Protein AF-A0A1A6GTU6-F1 (afdb_monomer_lite)

InterPro domains:
  IPR011016 Zinc finger, RING-CH-type [PF12906] (1-45)
  IPR011016 Zinc finger, RING-CH-type [PS51292] (1-52)
  IPR011016 Zinc finger, RING-CH-type [SM00744] (1-46)
  IPR013083 Zinc finger, RING/FYVE/PHD-type [G3DSA:3.30.40.10] (1-59)

Foldseek 3Di:
DDPDAADPVWGWAQFDPDDDPVRTDTLVVVVVVCVVVVDQADPVPRHGTDHPDPPPPPDD

Organism: Neotoma lepida (NCBI:txid56216)

Structure (mmCIF, N/CA/C/O backbone):
data_AF-A0A1A6GTU6-F1
#
_entry.id   AF-A0A1A6GTU6-F1
#
loop_
_atom_site.group_PDB
_atom_site.id
_atom_site.type_symbol
_atom_site.label_atom_id
_atom_site.label_alt_id
_atom_site.label_comp_id
_atom_site.label_asym_id
_atom_site.label_entity_id
_atom_site.label_seq_id
_atom_site.pdbx_PDB_ins_code
_atom_site.Cartn_x
_atom_site.Cartn_y
_atom_site.Cartn_z
_atom_site.occupancy
_atom_site.B_iso_or_equiv
_atom_site.auth_seq_id
_atom_si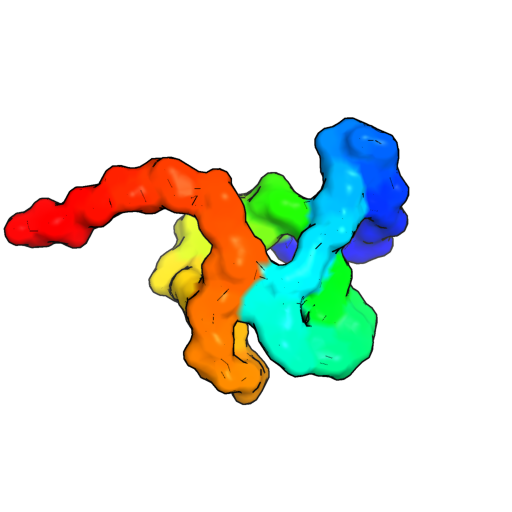te.auth_comp_id
_atom_site.auth_asym_id
_atom_site.auth_atom_id
_atom_site.pdbx_PDB_model_num
ATOM 1 N N . ILE A 1 1 ? 1.828 6.700 -2.148 1.00 75.56 1 ILE A N 1
ATOM 2 C CA . ILE A 1 1 ? 2.150 5.663 -3.156 1.00 75.56 1 ILE A CA 1
ATOM 3 C C . ILE A 1 1 ? 2.699 6.374 -4.387 1.00 75.56 1 ILE A C 1
ATOM 5 O O . ILE A 1 1 ? 2.152 7.415 -4.729 1.00 75.56 1 ILE A O 1
ATOM 9 N N . CYS A 1 2 ? 3.806 5.906 -4.966 1.00 77.44 2 CYS A N 1
ATOM 10 C CA . CYS A 1 2 ? 4.411 6.490 -6.170 1.00 77.44 2 CYS A CA 1
ATOM 11 C C . CYS A 1 2 ? 4.047 5.669 -7.413 1.00 77.44 2 CYS A C 1
ATOM 13 O O . CYS A 1 2 ? 3.727 4.491 -7.290 1.00 77.44 2 CYS A O 1
ATOM 15 N N . HIS A 1 3 ? 4.137 6.285 -8.592 1.00 75.06 3 HIS A N 1
ATOM 16 C CA . HIS A 1 3 ? 3.922 5.636 -9.893 1.00 75.06 3 HIS A CA 1
ATOM 17 C C . HIS A 1 3 ? 5.242 5.447 -10.669 1.00 75.06 3 HIS A C 1
ATOM 19 O O . HIS A 1 3 ? 5.224 5.319 -11.888 1.00 75.06 3 HIS A O 1
ATOM 25 N N . CYS A 1 4 ? 6.383 5.486 -9.975 1.00 75.94 4 CYS A N 1
ATOM 26 C CA . CYS A 1 4 ? 7.697 5.264 -10.579 1.00 75.94 4 CYS A CA 1
ATOM 27 C C . CYS A 1 4 ? 8.004 3.765 -10.686 1.00 75.94 4 CYS A C 1
ATOM 29 O O . CYS A 1 4 ? 7.520 2.978 -9.868 1.00 75.94 4 CYS A O 1
ATOM 31 N N . GLU A 1 5 ? 8.815 3.397 -11.678 1.00 75.56 5 GLU A N 1
ATOM 32 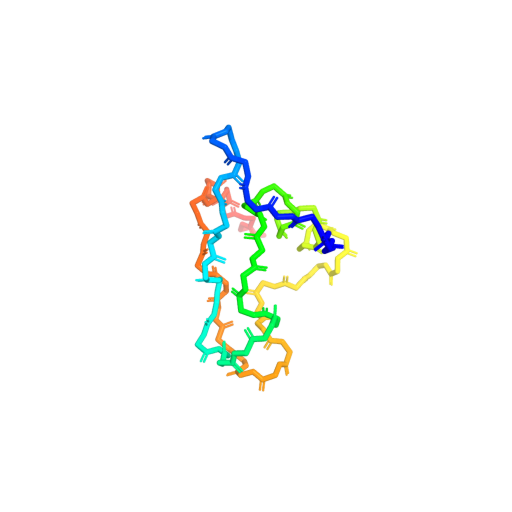C CA . GLU A 1 5 ? 9.414 2.063 -11.781 1.00 75.56 5 GLU A CA 1
ATOM 33 C C . GLU A 1 5 ? 10.412 1.833 -10.636 1.00 75.56 5 GLU A C 1
ATOM 35 O O . GLU A 1 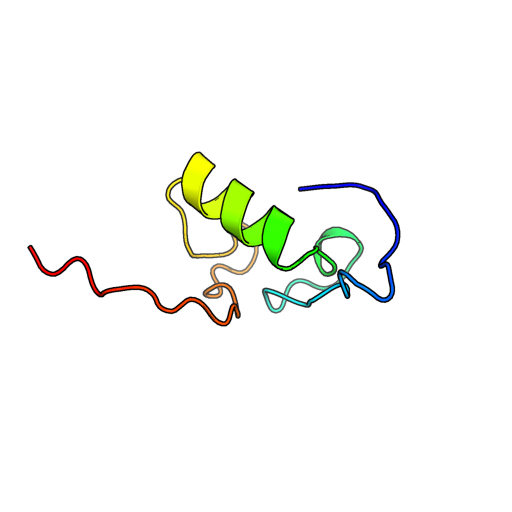5 ? 10.883 2.786 -10.017 1.00 75.56 5 GLU A O 1
ATOM 40 N N . GLY A 1 6 ? 10.673 0.564 -10.314 1.00 74.19 6 GLY A N 1
ATOM 41 C CA . GLY A 1 6 ? 11.604 0.197 -9.252 1.00 74.19 6 GLY A CA 1
ATOM 42 C C . GLY A 1 6 ? 13.039 0.525 -9.631 1.00 74.19 6 GLY A C 1
ATOM 43 O O . GLY A 1 6 ? 13.508 0.067 -10.669 1.00 74.19 6 GLY A O 1
ATOM 44 N N . ASP A 1 7 ? 13.724 1.269 -8.772 1.00 80.19 7 ASP A N 1
ATOM 45 C CA . ASP A 1 7 ? 15.149 1.570 -8.902 1.00 80.19 7 ASP A CA 1
ATOM 46 C C . ASP A 1 7 ? 16.004 0.534 -8.150 1.00 80.19 7 ASP A C 1
ATOM 48 O O . ASP A 1 7 ? 15.549 -0.067 -7.173 1.00 80.19 7 ASP A O 1
ATOM 52 N N . ASP A 1 8 ? 17.275 0.374 -8.537 1.00 77.31 8 ASP A N 1
ATOM 53 C CA . ASP A 1 8 ? 18.249 -0.471 -7.819 1.00 77.31 8 ASP A CA 1
ATOM 54 C C . ASP A 1 8 ? 18.394 -0.075 -6.335 1.00 77.31 8 ASP A C 1
ATOM 56 O O . ASP A 1 8 ? 18.567 -0.928 -5.464 1.00 77.31 8 ASP A O 1
ATOM 60 N N . GLU A 1 9 ? 18.278 1.221 -6.025 1.00 77.56 9 GLU A N 1
ATOM 61 C CA . GLU A 1 9 ? 18.334 1.738 -4.650 1.00 77.56 9 GLU A CA 1
ATOM 62 C C . GLU A 1 9 ? 17.006 1.583 -3.890 1.00 77.56 9 GLU A C 1
ATOM 64 O O . GLU A 1 9 ? 16.989 1.539 -2.656 1.00 77.56 9 GLU A O 1
ATOM 69 N N . SER A 1 10 ? 15.882 1.481 -4.603 1.00 77.94 10 SER A N 1
ATOM 70 C CA . SER A 1 10 ? 14.550 1.333 -4.018 1.00 77.94 10 SER A CA 1
ATOM 71 C C . SER A 1 10 ? 13.755 0.263 -4.759 1.00 77.94 10 SER A C 1
ATOM 73 O O . SER A 1 10 ? 12.900 0.593 -5.581 1.00 77.94 10 SER A O 1
ATOM 75 N N . PRO A 1 11 ? 13.982 -1.026 -4.449 1.00 81.75 11 PRO A N 1
ATOM 76 C CA . PRO A 1 11 ? 13.247 -2.100 -5.089 1.00 81.75 11 PRO A CA 1
ATOM 77 C C . PRO A 1 11 ? 11.754 -2.025 -4.750 1.00 81.75 11 PRO A C 1
ATOM 79 O O . PRO A 1 11 ? 11.341 -1.650 -3.642 1.00 81.75 11 PRO A O 1
ATOM 82 N N . LEU A 1 12 ? 10.930 -2.409 -5.723 1.00 85.56 12 LEU A N 1
ATOM 83 C CA . LEU A 1 12 ? 9.497 -2.585 -5.527 1.00 85.56 12 LEU A CA 1
ATOM 84 C C . LEU A 1 12 ? 9.249 -3.838 -4.685 1.00 85.56 12 LEU A C 1
ATOM 86 O O . LEU A 1 12 ? 9.742 -4.921 -4.993 1.00 85.56 12 LEU A O 1
ATOM 90 N N . ILE A 1 13 ? 8.450 -3.684 -3.635 1.00 86.38 13 ILE A N 1
ATOM 91 C CA . ILE A 1 13 ? 8.035 -4.775 -2.759 1.00 86.38 13 ILE A CA 1
ATOM 92 C C . ILE A 1 13 ? 6.544 -5.041 -2.896 1.00 86.38 13 ILE A C 1
ATOM 94 O O . ILE A 1 13 ? 5.778 -4.214 -3.395 1.00 86.38 13 ILE A O 1
ATOM 98 N N . THR A 1 14 ? 6.152 -6.198 -2.381 1.00 88.12 14 THR A N 1
ATOM 99 C CA . THR A 1 14 ? 4.797 -6.730 -2.426 1.00 88.12 14 THR A CA 1
ATOM 100 C C . THR A 1 14 ? 4.212 -6.696 -1.018 1.00 88.12 14 THR A C 1
ATOM 102 O O . THR A 1 14 ? 4.411 -7.631 -0.238 1.00 88.12 14 THR A O 1
ATOM 105 N N . PRO A 1 15 ? 3.537 -5.609 -0.616 1.00 85.94 15 PRO A N 1
ATOM 106 C CA . PRO A 1 15 ? 3.224 -5.406 0.784 1.00 85.94 15 PRO A CA 1
ATOM 107 C C . PRO A 1 15 ? 2.003 -6.225 1.202 1.00 85.94 15 PRO A C 1
ATOM 109 O O . PRO A 1 15 ? 1.741 -6.362 2.384 1.00 85.94 15 PRO A O 1
ATOM 112 N N . CYS A 1 16 ? 1.228 -6.770 0.266 1.00 87.94 16 CYS A N 1
ATOM 113 C CA . CYS A 1 16 ? 0.049 -7.569 0.568 1.00 87.94 16 CYS A CA 1
ATOM 114 C C . CYS A 1 16 ? -0.238 -8.580 -0.548 1.00 87.94 16 CYS A C 1
ATOM 116 O O . CYS A 1 16 ? 0.381 -8.555 -1.609 1.00 87.94 16 CYS A O 1
ATOM 118 N N . HIS A 1 17 ? -1.227 -9.443 -0.320 1.00 85.75 17 HIS A N 1
ATOM 119 C CA . HIS A 1 17 ? -1.664 -10.466 -1.276 1.00 85.75 17 HIS A CA 1
ATOM 120 C C . HIS A 1 17 ? -2.501 -9.932 -2.456 1.00 85.75 17 HIS A C 1
ATOM 122 O O . HIS A 1 17 ? -2.980 -10.719 -3.269 1.00 85.75 17 HIS A O 1
ATOM 128 N N . CYS A 1 18 ? -2.716 -8.618 -2.573 1.00 85.50 18 CYS A N 1
ATOM 129 C CA . CYS A 1 18 ? -3.461 -8.056 -3.701 1.00 85.50 18 CYS A CA 1
ATOM 130 C C . CYS A 1 18 ? -2.715 -8.290 -5.008 1.00 85.50 18 CYS A C 1
ATOM 132 O O . CYS A 1 18 ? -1.588 -7.851 -5.132 1.00 85.50 18 CYS A O 1
ATOM 134 N N . THR A 1 19 ? -3.337 -8.901 -6.005 1.00 80.38 19 THR A N 1
ATOM 135 C CA . THR A 1 19 ? -2.735 -9.098 -7.330 1.00 80.38 19 THR A CA 1
ATOM 136 C C . THR A 1 19 ? -3.044 -7.911 -8.251 1.00 80.38 19 THR A C 1
ATOM 138 O O . THR A 1 19 ? -4.205 -7.520 -8.353 1.00 80.38 19 THR A O 1
ATOM 141 N N . GLY A 1 20 ? -2.044 -7.346 -8.940 1.00 74.06 20 GLY A N 1
ATOM 142 C CA . GLY A 1 20 ? -2.230 -6.280 -9.943 1.00 74.06 20 GLY A CA 1
ATOM 143 C C . GLY A 1 20 ? -1.248 -5.111 -9.803 1.00 74.06 20 GLY A C 1
ATOM 144 O O . GLY A 1 20 ? -0.248 -5.215 -9.106 1.00 74.06 20 GLY A O 1
ATOM 145 N N . SER A 1 21 ? -1.529 -3.972 -10.440 1.00 64.06 21 SER A N 1
ATOM 146 C CA . SER A 1 21 ? -0.636 -2.794 -10.434 1.00 64.06 21 SER A CA 1
ATOM 147 C C . SER A 1 21 ? -0.437 -2.171 -9.046 1.00 64.06 21 SER A C 1
ATOM 149 O O . SER A 1 21 ? 0.604 -1.587 -8.780 1.00 64.06 21 SER A O 1
ATOM 151 N N . LEU A 1 22 ? -1.409 -2.330 -8.140 1.00 65.31 22 LEU A N 1
ATOM 152 C CA . LEU A 1 22 ? -1.317 -1.865 -6.747 1.00 65.31 22 LEU A CA 1
ATOM 153 C C . LEU A 1 22 ? -0.475 -2.790 -5.848 1.00 65.31 22 LEU A C 1
ATOM 155 O O . LEU A 1 22 ? -0.311 -2.511 -4.662 1.00 65.31 22 LEU A O 1
ATOM 159 N N . HIS A 1 23 ? 0.030 -3.901 -6.390 1.00 78.00 23 HIS A N 1
ATOM 160 C CA . HIS A 1 23 ? 0.840 -4.871 -5.658 1.00 78.00 23 HIS A CA 1
ATOM 161 C C . HIS A 1 23 ? 2.274 -4.392 -5.435 1.00 78.00 23 HIS A C 1
ATOM 163 O O . HIS A 1 23 ? 2.880 -4.770 -4.443 1.00 78.00 23 HIS A O 1
ATOM 169 N N . PHE A 1 24 ? 2.818 -3.575 -6.338 1.00 84.44 24 PHE A N 1
ATOM 170 C CA . PHE A 1 24 ? 4.225 -3.189 -6.319 1.00 84.44 24 PHE A CA 1
ATOM 171 C C . PHE A 1 24 ? 4.376 -1.754 -5.836 1.00 84.44 24 PHE A C 1
ATOM 173 O O . PHE A 1 24 ? 3.905 -0.816 -6.476 1.00 84.44 24 PHE A O 1
ATOM 180 N N . VAL A 1 25 ? 5.033 -1.575 -4.694 1.00 85.56 25 VAL A N 1
ATOM 181 C CA . VAL A 1 25 ? 5.287 -0.250 -4.118 1.00 85.56 25 VAL A CA 1
ATOM 182 C C . VAL A 1 25 ? 6.683 -0.201 -3.522 1.00 85.56 25 VAL A C 1
ATOM 184 O O . VAL A 1 25 ? 7.184 -1.202 -3.018 1.00 85.56 25 VAL A O 1
ATOM 187 N N . HIS A 1 26 ? 7.314 0.970 -3.512 1.00 87.94 26 HIS A N 1
ATOM 188 C CA . HIS A 1 26 ? 8.572 1.128 -2.788 1.00 87.94 26 HIS A CA 1
ATOM 189 C C . HIS A 1 26 ? 8.363 0.974 -1.284 1.00 87.94 26 HIS A C 1
ATOM 191 O O . HIS A 1 26 ? 7.399 1.506 -0.718 1.00 87.94 26 HIS A O 1
ATOM 197 N N . GLN A 1 27 ? 9.328 0.335 -0.619 1.00 85.38 27 GLN A N 1
ATOM 198 C CA . GLN A 1 27 ? 9.345 0.193 0.838 1.00 85.38 27 GLN A CA 1
ATOM 199 C C . GLN A 1 27 ? 9.172 1.554 1.540 1.00 85.38 27 GLN A C 1
ATOM 201 O O . GLN A 1 27 ? 8.375 1.668 2.474 1.00 85.38 27 GLN A O 1
ATOM 206 N N . ALA A 1 28 ? 9.854 2.595 1.047 1.00 84.88 28 ALA A N 1
ATOM 207 C CA . ALA A 1 28 ? 9.760 3.961 1.561 1.00 84.88 28 ALA A CA 1
ATOM 208 C C . ALA A 1 28 ? 8.379 4.598 1.318 1.00 84.88 28 ALA A C 1
ATOM 210 O O . ALA A 1 28 ? 7.813 5.224 2.215 1.00 84.88 28 ALA A O 1
ATOM 211 N N . CYS A 1 29 ? 7.790 4.405 0.134 1.00 86.56 29 CYS A N 1
ATOM 212 C CA . CYS A 1 29 ? 6.471 4.952 -0.188 1.00 86.56 29 CYS A CA 1
ATOM 213 C C . CYS A 1 29 ? 5.355 4.305 0.633 1.00 86.56 29 CYS A C 1
ATOM 215 O O . CYS A 1 29 ? 4.430 5.004 1.049 1.00 86.56 29 CYS A O 1
ATOM 217 N N . LEU A 1 30 ? 5.452 2.999 0.888 1.00 86.19 30 LEU A N 1
ATOM 218 C CA . LEU A 1 30 ? 4.548 2.293 1.788 1.00 86.19 30 LEU A CA 1
ATOM 219 C C . LEU A 1 30 ? 4.690 2.810 3.222 1.00 86.19 30 LEU A C 1
ATOM 221 O O . LEU A 1 30 ? 3.690 3.140 3.848 1.00 86.19 30 LEU A O 1
ATOM 225 N N . GLN A 1 31 ? 5.921 2.952 3.727 1.00 84.81 31 GLN A N 1
ATOM 226 C CA . GLN A 1 31 ? 6.173 3.523 5.054 1.00 84.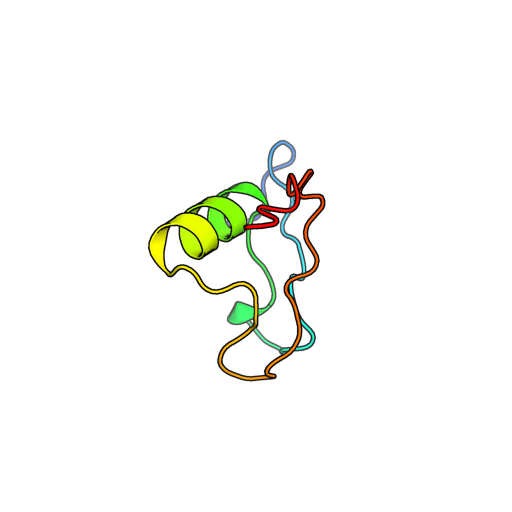81 31 GLN A CA 1
ATOM 227 C C . GLN A 1 31 ? 5.576 4.925 5.204 1.00 84.81 31 GLN A C 1
ATOM 229 O O . GLN A 1 31 ? 4.917 5.211 6.204 1.00 84.81 31 GLN A O 1
ATOM 234 N N . GLN A 1 32 ? 5.787 5.792 4.213 1.00 85.94 32 GLN A N 1
ATOM 235 C CA . GLN A 1 32 ? 5.230 7.142 4.192 1.00 85.94 32 GLN A CA 1
ATOM 236 C C . GLN A 1 32 ? 3.696 7.109 4.176 1.00 85.94 32 GLN A C 1
ATOM 238 O O . GLN A 1 32 ? 3.050 7.856 4.908 1.00 85.94 32 GLN A O 1
ATOM 243 N N . TRP A 1 33 ? 3.107 6.222 3.371 1.00 85.88 33 TRP A N 1
ATOM 244 C CA . TRP A 1 33 ? 1.658 6.087 3.262 1.00 85.88 33 TRP A CA 1
ATOM 245 C C . TRP A 1 33 ? 1.027 5.563 4.557 1.00 85.88 33 TRP A C 1
ATOM 247 O O . TRP A 1 33 ? 0.032 6.127 4.996 1.00 85.88 33 TRP A O 1
ATOM 257 N N . ILE A 1 34 ? 1.636 4.577 5.223 1.00 85.25 34 ILE A N 1
ATOM 258 C CA . ILE A 1 34 ? 1.179 4.056 6.524 1.00 85.25 34 ILE A CA 1
ATOM 259 C C . ILE A 1 34 ? 1.247 5.144 7.595 1.00 85.25 34 ILE A C 1
ATOM 261 O O . ILE A 1 34 ? 0.291 5.321 8.344 1.00 85.25 34 ILE A O 1
ATOM 265 N N . LYS A 1 35 ? 2.346 5.911 7.647 1.00 83.69 35 LYS A N 1
ATOM 266 C CA . LYS A 1 35 ? 2.472 7.062 8.559 1.00 83.69 35 LYS A CA 1
ATOM 267 C C . LYS A 1 35 ? 1.396 8.119 8.312 1.00 83.69 35 LYS A C 1
ATOM 269 O O . LYS A 1 35 ? 0.951 8.751 9.259 1.00 83.69 35 LYS A O 1
ATOM 274 N N . SER A 1 36 ? 1.008 8.325 7.055 1.00 86.75 36 SER A N 1
ATOM 275 C CA . SER A 1 36 ? -0.003 9.316 6.682 1.00 86.75 36 SER A CA 1
ATOM 276 C C . SER A 1 36 ? -1.442 8.819 6.846 1.00 86.75 36 SER A C 1
ATOM 278 O O . SER A 1 36 ? -2.317 9.636 7.108 1.00 86.75 36 SER A O 1
ATOM 280 N N . SER A 1 37 ? -1.698 7.523 6.654 1.00 83.44 37 SER A N 1
ATOM 281 C CA . SER A 1 37 ? -3.041 6.919 6.710 1.00 83.44 37 SER A CA 1
ATOM 282 C C . SER A 1 37 ? -3.365 6.275 8.060 1.00 83.44 37 SER A C 1
ATOM 284 O O . SER A 1 37 ? -4.483 5.806 8.244 1.00 83.44 37 SER A O 1
ATOM 286 N N . ASP A 1 38 ? -2.393 6.196 8.974 1.00 83.38 38 ASP A N 1
ATOM 287 C CA . ASP A 1 38 ? -2.484 5.506 10.272 1.00 83.38 38 ASP A CA 1
ATOM 288 C C . ASP A 1 38 ? -3.019 4.063 10.165 1.00 83.38 38 ASP A C 1
ATOM 290 O O . ASP A 1 38 ? -3.641 3.521 11.074 1.00 83.38 38 ASP A O 1
ATOM 294 N N . THR A 1 39 ? -2.785 3.409 9.023 1.00 82.81 39 THR A N 1
ATOM 295 C CA . THR A 1 39 ? -3.288 2.060 8.758 1.00 82.81 39 THR A CA 1
ATOM 296 C C . THR A 1 39 ? -2.152 1.133 8.378 1.00 82.81 39 THR A C 1
ATOM 298 O O . THR A 1 39 ? -1.287 1.482 7.581 1.00 82.81 39 THR A O 1
ATOM 301 N N . ARG A 1 40 ? -2.144 -0.065 8.964 1.00 83.38 40 ARG A N 1
ATOM 302 C CA . ARG A 1 40 ? -1.114 -1.092 8.738 1.00 83.38 40 ARG A CA 1
ATOM 303 C C . ARG A 1 40 ? -1.629 -2.290 7.949 1.00 83.38 40 ARG A C 1
ATOM 305 O O . ARG A 1 40 ? -0.906 -3.265 7.781 1.00 83.38 40 ARG A O 1
ATOM 312 N N . CYS A 1 41 ? -2.855 -2.202 7.447 1.00 86.81 41 CYS A N 1
ATOM 313 C CA . CYS A 1 41 ? -3.500 -3.279 6.717 1.00 86.81 41 CYS A CA 1
ATOM 314 C C . CYS A 1 41 ? -3.966 -2.781 5.355 1.00 86.81 41 CYS A C 1
ATOM 316 O O . CYS A 1 41 ? -4.410 -1.641 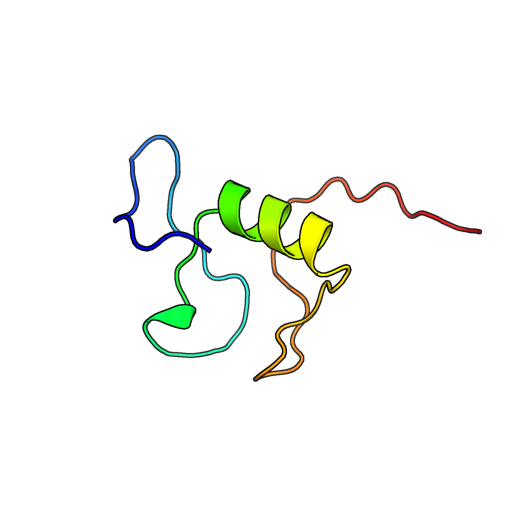5.208 1.00 86.81 41 CYS A O 1
ATOM 318 N N . CYS A 1 42 ? -3.907 -3.657 4.361 1.00 86.31 42 CYS A N 1
ATOM 319 C CA . CYS A 1 42 ? -4.449 -3.384 3.046 1.00 86.31 42 CYS A CA 1
ATOM 320 C C . CYS A 1 42 ? -5.961 -3.162 3.130 1.00 86.31 42 CYS A C 1
ATOM 322 O O . CYS A 1 42 ? -6.690 -3.978 3.688 1.00 86.31 42 CYS A O 1
ATOM 324 N N . GLU A 1 43 ? -6.467 -2.085 2.538 1.00 84.44 43 GLU A N 1
ATOM 325 C CA . GLU A 1 43 ? -7.904 -1.806 2.557 1.00 84.44 43 GLU A CA 1
ATOM 326 C C . GLU A 1 43 ? -8.724 -2.810 1.732 1.00 84.44 43 GLU A C 1
ATOM 328 O O . GLU A 1 43 ? -9.882 -3.063 2.075 1.00 84.44 43 GLU A O 1
ATOM 333 N N . LEU A 1 44 ? -8.095 -3.421 0.719 1.00 86.25 44 LEU A N 1
ATOM 334 C CA . LEU A 1 44 ? -8.703 -4.363 -0.219 1.00 86.25 44 LEU A CA 1
ATOM 335 C C . LEU A 1 44 ? -8.724 -5.791 0.334 1.00 86.25 44 LEU A C 1
ATOM 337 O O . LEU A 1 44 ? -9.789 -6.375 0.503 1.00 86.25 44 LEU A O 1
ATOM 341 N N . CYS A 1 45 ? -7.550 -6.359 0.632 1.00 88.62 45 CYS A N 1
ATOM 342 C CA . CYS A 1 45 ? -7.443 -7.745 1.103 1.00 88.62 45 CYS A CA 1
ATOM 343 C C . CYS A 1 45 ? -7.425 -7.883 2.631 1.00 88.62 45 CYS A C 1
ATOM 345 O O . CYS A 1 45 ? -7.380 -9.003 3.129 1.00 88.62 45 CYS A O 1
ATOM 347 N N . LYS A 1 46 ? -7.427 -6.770 3.380 1.00 86.19 46 LYS A N 1
ATOM 348 C CA . LYS A 1 46 ? -7.314 -6.731 4.854 1.00 86.19 46 LYS A CA 1
ATOM 349 C C . LYS A 1 46 ? -6.048 -7.383 5.423 1.00 86.19 46 LYS A C 1
ATOM 351 O O . LYS A 1 46 ? -5.924 -7.505 6.637 1.00 86.19 46 LYS A O 1
ATOM 356 N N . TYR A 1 47 ? -5.094 -7.746 4.569 1.00 86.44 47 TYR A N 1
ATOM 357 C CA . TYR A 1 47 ? -3.824 -8.342 4.961 1.00 86.44 47 TYR A CA 1
ATOM 358 C C . TYR A 1 47 ? -2.884 -7.292 5.568 1.00 86.44 47 TYR A C 1
ATOM 360 O O . TYR A 1 47 ? -2.852 -6.151 5.102 1.00 86.44 47 TYR A O 1
ATOM 368 N N . GLU A 1 48 ? -2.119 -7.671 6.589 1.00 85.56 48 GLU A N 1
ATOM 369 C CA . GLU A 1 48 ? -1.128 -6.795 7.224 1.00 85.56 48 GLU A CA 1
ATOM 370 C C . GLU A 1 48 ? 0.042 -6.523 6.279 1.00 85.56 48 GLU A C 1
ATOM 372 O O . GLU A 1 48 ? 0.563 -7.439 5.642 1.00 85.56 48 GLU A O 1
ATOM 377 N N . PHE A 1 49 ? 0.459 -5.262 6.165 1.00 85.81 49 PHE A N 1
ATOM 378 C CA . PHE A 1 49 ? 1.505 -4.927 5.212 1.00 85.81 49 PHE A CA 1
ATOM 379 C C . PHE A 1 49 ? 2.845 -5.574 5.585 1.00 85.81 49 PHE A C 1
ATOM 381 O O . PHE A 1 49 ? 3.367 -5.359 6.678 1.00 85.81 49 PHE A O 1
ATOM 388 N N . ILE A 1 50 ? 3.433 -6.324 4.651 1.00 79.88 50 ILE A N 1
ATOM 389 C CA . ILE A 1 50 ? 4.754 -6.937 4.802 1.00 79.88 50 ILE A CA 1
ATOM 390 C C . ILE A 1 50 ? 5.795 -5.836 4.617 1.00 79.88 50 ILE A C 1
ATOM 392 O O . ILE A 1 50 ? 6.041 -5.355 3.512 1.00 79.88 50 ILE A O 1
ATOM 396 N N . MET A 1 51 ? 6.380 -5.390 5.719 1.00 74.88 51 MET A N 1
ATOM 397 C CA . MET A 1 51 ? 7.424 -4.376 5.717 1.00 74.88 51 MET A CA 1
ATOM 398 C C . MET A 1 51 ? 8.403 -4.662 6.850 1.00 74.88 51 MET A C 1
ATOM 400 O O . MET A 1 51 ? 7.980 -4.914 7.981 1.00 74.88 51 MET A O 1
ATOM 404 N N . GLU A 1 52 ? 9.707 -4.559 6.584 1.00 63.62 52 GLU A N 1
ATOM 405 C CA . GLU A 1 52 ? 10.731 -4.566 7.634 1.00 63.62 52 GLU A CA 1
ATOM 406 C C . GLU A 1 52 ? 10.690 -3.239 8.385 1.00 63.62 52 GLU A C 1
ATOM 408 O O . GLU A 1 52 ? 11.526 -2.344 8.261 1.00 63.62 52 GLU A O 1
ATOM 413 N N . THR A 1 53 ? 9.638 -3.069 9.166 1.00 56.78 53 THR A N 1
ATOM 414 C CA . THR A 1 53 ? 9.561 -1.973 10.103 1.00 56.78 53 THR A CA 1
ATOM 415 C C . THR A 1 53 ? 10.017 -2.497 11.439 1.00 56.78 53 THR A C 1
ATOM 417 O O . THR A 1 53 ? 9.405 -3.378 12.037 1.00 56.78 53 THR A O 1
ATOM 420 N N . LYS A 1 54 ? 11.084 -1.889 11.958 1.00 50.31 54 LYS A N 1
ATOM 421 C CA . LYS A 1 54 ? 11.331 -1.834 13.397 1.00 50.31 54 LYS A CA 1
ATOM 422 C C . LYS A 1 54 ? 10.188 -1.031 14.031 1.00 50.31 54 LYS A C 1
ATOM 424 O O . LYS A 1 54 ? 10.393 0.093 14.486 1.00 50.31 54 LYS A O 1
ATOM 429 N N . LEU A 1 55 ? 8.958 -1.543 13.987 1.00 55.28 55 LEU A N 1
ATOM 430 C CA . LEU A 1 55 ? 7.834 -0.972 14.711 1.00 55.28 55 LEU A CA 1
ATOM 431 C C . LEU A 1 55 ? 8.192 -1.182 16.163 1.00 55.28 55 LEU A C 1
ATOM 433 O O . LEU A 1 55 ? 8.031 -2.271 16.707 1.00 55.28 55 LEU A O 1
ATOM 437 N N . LYS A 1 56 ? 8.710 -0.126 16.795 1.00 44.72 56 LYS A N 1
ATOM 438 C CA . LYS A 1 56 ? 8.616 -0.026 18.242 1.00 44.72 56 LYS A CA 1
ATOM 439 C C . LYS A 1 56 ? 7.142 -0.280 18.565 1.00 44.72 56 LYS A C 1
ATOM 441 O O . LYS A 1 56 ? 6.292 0.454 18.048 1.00 44.72 56 LYS A O 1
ATOM 446 N N . PRO A 1 57 ? 6.817 -1.326 19.335 1.00 48.59 57 PRO A N 1
ATOM 447 C CA . PRO A 1 57 ? 5.452 -1.534 19.754 1.00 48.59 57 PRO A CA 1
ATOM 448 C C . PRO A 1 57 ? 5.100 -0.319 20.613 1.00 48.59 57 PRO A C 1
ATOM 450 O O . PRO A 1 57 ? 5.660 -0.132 21.691 1.00 48.59 57 PRO A O 1
ATOM 453 N N . LEU A 1 58 ? 4.222 0.549 20.111 1.00 56.84 58 LEU A N 1
ATOM 454 C CA . LEU A 1 58 ? 3.556 1.551 20.936 1.00 56.84 58 LEU A CA 1
ATOM 455 C C . LEU A 1 58 ? 2.570 0.779 21.818 1.00 56.84 58 LEU A C 1
ATOM 457 O O . LEU A 1 58 ? 1.383 0.679 21.520 1.00 56.84 58 LEU A O 1
ATOM 461 N N . ARG A 1 59 ? 3.104 0.140 22.863 1.00 52.41 59 ARG A N 1
ATOM 462 C CA . ARG A 1 59 ? 2.313 -0.321 24.001 1.00 52.41 59 ARG A CA 1
ATOM 463 C C . ARG A 1 59 ? 1.923 0.944 24.766 1.00 52.41 59 ARG A C 1
ATOM 465 O O . ARG A 1 59 ? 2.808 1.716 25.132 1.00 52.41 59 ARG A O 1
ATOM 472 N N . LYS A 1 60 ? 0.615 1.177 24.887 1.00 45.16 60 LYS A N 1
ATOM 473 C CA . LYS A 1 60 ? 0.038 2.140 25.833 1.00 45.16 60 LYS A CA 1
ATOM 474 C C . LYS A 1 60 ? 0.391 1.752 27.264 1.00 45.16 60 LYS A C 1
ATOM 476 O O . LYS A 1 60 ? 0.521 0.529 27.508 1.00 45.16 60 LYS A O 1
#

Sequence (60 aa):
ICHCEGDDESPLITPCHCTGSLHFVHQACLQQWIKSSDTRCCELCKYEFIMETKLKPLRK

Radius of gyra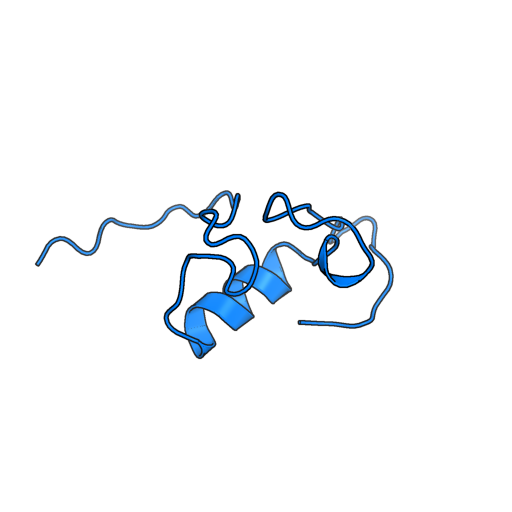tion: 11.84 Å; chains: 1; bounding box: 27×20×38 Å

pLDDT: mean 77.78, std 11.94, range [44.72, 88.62]

Secondary structure (DSSP, 8-state):
---PPPBTTB-EE--SS--SGGG-EEHHHHHHHHHHHT--B-TTT-PBP-----------